Protein AF-A0AAJ0CDL4-F1 (afdb_monomer_lite)

pLDDT: mean 87.92, std 14.51, range [47.0, 98.06]

Structure (mmCIF, N/CA/C/O backbone):
data_AF-A0AAJ0CDL4-F1
#
_entry.id   AF-A0AAJ0CDL4-F1
#
loop_
_atom_site.group_PDB
_atom_site.id
_atom_site.type_symbol
_atom_site.label_atom_id
_atom_site.label_alt_id
_atom_site.label_comp_id
_atom_site.label_asym_id
_atom_site.label_entity_id
_atom_site.label_seq_id
_atom_site.pdbx_PDB_ins_code
_atom_site.Cartn_x
_atom_site.Cartn_y
_atom_site.Cartn_z
_atom_site.occupancy
_atom_site.B_iso_or_equiv
_atom_site.auth_seq_id
_atom_site.auth_comp_id
_atom_site.auth_asym_id
_atom_site.auth_atom_id
_atom_sit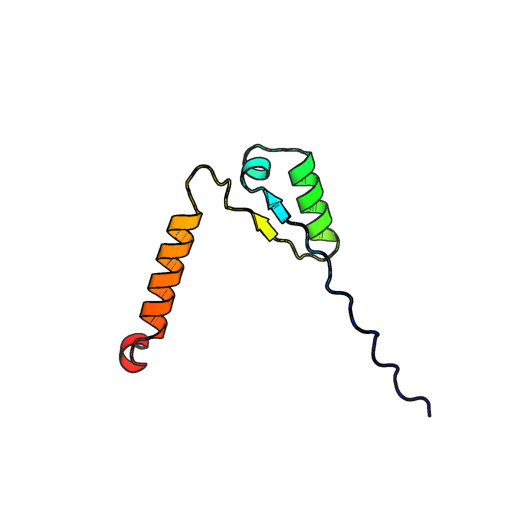e.pdbx_PDB_model_num
ATOM 1 N N . MET A 1 1 ? -5.541 -48.504 2.358 1.00 47.00 1 MET A N 1
ATOM 2 C CA . MET A 1 1 ? -6.245 -47.229 2.137 1.00 47.00 1 MET A CA 1
ATOM 3 C C . MET A 1 1 ? -5.269 -46.147 2.525 1.00 47.00 1 MET A C 1
ATOM 5 O O . MET A 1 1 ? -5.041 -45.955 3.712 1.00 47.00 1 MET A O 1
ATOM 9 N N . ASP A 1 2 ? -4.602 -45.567 1.535 1.00 48.19 2 ASP A N 1
ATOM 10 C CA . ASP A 1 2 ? -3.663 -44.473 1.748 1.00 48.19 2 ASP A CA 1
ATOM 11 C C . ASP A 1 2 ? -4.433 -43.227 2.189 1.00 48.19 2 ASP A C 1
ATOM 13 O O . ASP A 1 2 ? -5.443 -42.860 1.586 1.00 48.19 2 ASP A O 1
ATOM 17 N N . ALA A 1 3 ? -3.995 -42.622 3.292 1.00 55.06 3 ALA A N 1
ATOM 18 C CA . ALA A 1 3 ? -4.535 -41.356 3.759 1.00 55.06 3 ALA A CA 1
ATOM 19 C C . ALA A 1 3 ? -4.261 -40.271 2.701 1.00 55.06 3 ALA A C 1
ATOM 21 O O . ALA A 1 3 ? -3.173 -40.271 2.116 1.00 55.06 3 ALA A O 1
ATOM 22 N N . PRO A 1 4 ? -5.199 -39.340 2.445 1.00 54.12 4 PRO A N 1
ATOM 23 C CA . PRO A 1 4 ? -4.934 -38.234 1.540 1.00 54.12 4 PRO A CA 1
ATOM 24 C C . PRO A 1 4 ? -3.734 -37.442 2.065 1.00 54.12 4 PRO A C 1
ATOM 26 O O . PRO A 1 4 ? -3.728 -36.976 3.206 1.00 54.12 4 PRO A O 1
ATOM 29 N N . SER A 1 5 ? -2.697 -37.341 1.236 1.00 60.06 5 SER A N 1
ATOM 30 C CA . SER A 1 5 ? -1.513 -36.539 1.512 1.00 60.06 5 SER A CA 1
ATOM 31 C C . SER A 1 5 ? -1.949 -35.093 1.736 1.00 60.06 5 SER A C 1
ATOM 33 O O . SER A 1 5 ? -2.461 -34.444 0.826 1.00 60.06 5 SER A O 1
ATOM 35 N N . VAL A 1 6 ? -1.777 -34.602 2.962 1.00 58.72 6 VAL A N 1
ATOM 36 C CA . VAL A 1 6 ? -1.935 -33.182 3.285 1.00 58.72 6 VAL A CA 1
ATOM 37 C C . VAL A 1 6 ? -0.959 -32.417 2.384 1.00 58.72 6 VAL A C 1
ATOM 39 O O . VAL A 1 6 ? 0.228 -32.762 2.394 1.00 58.72 6 VAL A O 1
ATOM 42 N N . PRO A 1 7 ? -1.410 -31.438 1.577 1.00 51.66 7 PRO A N 1
ATOM 43 C CA . PRO A 1 7 ? -0.499 -30.645 0.769 1.00 51.66 7 PRO A CA 1
ATOM 44 C C . PRO A 1 7 ? 0.572 -30.037 1.671 1.00 51.66 7 PRO A C 1
ATOM 46 O O . PRO A 1 7 ? 0.278 -29.540 2.760 1.00 51.66 7 PRO A O 1
ATOM 49 N N . GLN A 1 8 ? 1.818 -30.160 1.219 1.00 54.28 8 GLN A N 1
ATOM 50 C CA . GLN A 1 8 ? 3.015 -29.682 1.895 1.00 54.28 8 GLN A CA 1
ATOM 51 C C . GLN A 1 8 ? 2.837 -28.237 2.366 1.00 54.28 8 GLN A C 1
ATOM 53 O O . GLN A 1 8 ? 2.230 -27.430 1.669 1.00 54.28 8 GLN A O 1
ATOM 58 N N . ILE A 1 9 ? 3.408 -27.940 3.537 1.00 50.84 9 ILE A N 1
ATOM 59 C CA . ILE A 1 9 ? 3.582 -26.601 4.110 1.00 50.84 9 ILE A CA 1
ATOM 60 C C . ILE A 1 9 ? 3.869 -25.618 2.970 1.00 50.84 9 ILE A C 1
ATOM 62 O O . ILE A 1 9 ? 4.937 -25.684 2.357 1.00 50.84 9 ILE A O 1
ATOM 66 N N . SER A 1 10 ? 2.897 -24.757 2.653 1.00 57.44 10 SER A N 1
ATOM 67 C CA . SER A 1 10 ? 3.107 -23.664 1.712 1.00 57.44 10 SER A CA 1
ATOM 68 C C . SER A 1 10 ? 4.264 -22.849 2.266 1.00 57.44 10 SER A C 1
ATOM 70 O O . SER A 1 10 ? 4.161 -22.311 3.366 1.00 57.44 10 SER A O 1
ATOM 72 N N . LYS A 1 11 ? 5.381 -22.783 1.538 1.00 61.53 11 LYS A N 1
ATOM 73 C CA . LYS A 1 11 ? 6.319 -21.676 1.726 1.00 61.53 11 LYS A CA 1
ATOM 74 C C . LYS A 1 11 ? 5.485 -20.405 1.587 1.00 61.53 11 LYS A C 1
ATOM 76 O O . LYS A 1 11 ? 4.665 -20.340 0.667 1.00 61.53 11 LYS A O 1
ATOM 81 N N . ASP A 1 12 ? 5.635 -19.463 2.511 1.00 74.00 12 ASP A N 1
ATOM 82 C CA . ASP A 1 12 ? 5.018 -18.151 2.348 1.00 74.00 12 ASP A CA 1
ATOM 83 C C . ASP A 1 12 ? 5.387 -17.639 0.951 1.00 74.00 12 ASP A C 1
ATOM 85 O O . ASP A 1 12 ? 6.545 -17.732 0.533 1.00 74.00 12 ASP A O 1
ATOM 89 N N . ALA A 1 13 ? 4.381 -17.230 0.182 1.00 76.12 13 ALA A N 1
ATOM 90 C CA . ALA A 1 13 ? 4.614 -16.730 -1.158 1.00 76.12 13 ALA A CA 1
ATOM 91 C C . ALA A 1 13 ? 5.285 -15.356 -1.045 1.00 76.12 13 ALA A C 1
ATOM 93 O O . ALA A 1 13 ? 4.763 -14.468 -0.366 1.00 76.12 13 ALA A O 1
ATOM 94 N N . ASP A 1 14 ? 6.438 -15.184 -1.692 1.00 84.12 14 ASP A N 1
ATOM 95 C CA . ASP A 1 14 ? 7.141 -13.903 -1.718 1.00 84.12 14 ASP A CA 1
ATOM 96 C C . ASP A 1 14 ? 6.336 -12.907 -2.563 1.00 84.12 14 ASP A C 1
ATOM 98 O O . ASP A 1 14 ? 6.385 -12.922 -3.793 1.00 84.12 14 ASP A O 1
ATOM 102 N N . LEU A 1 15 ? 5.562 -12.045 -1.899 1.00 90.00 15 LEU A N 1
ATOM 103 C CA . LEU A 1 15 ? 4.754 -11.035 -2.578 1.00 90.00 15 LEU A CA 1
ATOM 104 C C . LEU A 1 15 ? 5.628 -9.849 -3.012 1.00 90.00 15 LEU A C 1
ATOM 106 O O . LEU A 1 15 ? 6.296 -9.235 -2.168 1.00 90.00 15 LEU A O 1
ATOM 110 N N . PRO A 1 16 ? 5.599 -9.453 -4.296 1.00 93.31 16 PRO A N 1
ATOM 111 C CA . PRO A 1 16 ? 6.358 -8.303 -4.750 1.00 93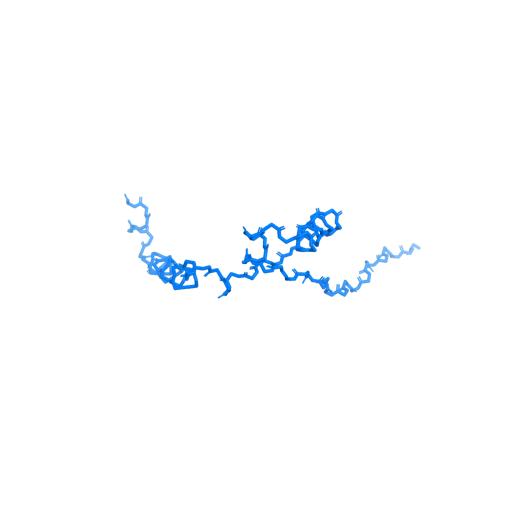.31 16 PRO A CA 1
ATOM 112 C C . PRO A 1 16 ? 5.804 -7.016 -4.133 1.00 93.31 16 PRO A C 1
ATOM 114 O O . PRO A 1 16 ? 4.600 -6.857 -3.928 1.00 93.31 16 PRO A O 1
ATOM 117 N N . THR A 1 17 ? 6.703 -6.074 -3.855 1.00 96.25 17 THR A N 1
ATOM 118 C CA . THR A 1 17 ? 6.357 -4.708 -3.454 1.00 96.25 17 THR A CA 1
ATOM 119 C C . THR A 1 17 ? 6.682 -3.759 -4.600 1.00 96.25 17 THR A C 1
ATOM 121 O O . THR A 1 17 ? 7.814 -3.745 -5.082 1.00 96.25 17 THR A O 1
ATOM 124 N N . ILE A 1 18 ? 5.698 -2.974 -5.034 1.00 96.62 18 ILE A N 1
ATOM 125 C CA . ILE A 1 18 ? 5.786 -2.099 -6.206 1.00 96.62 18 ILE A CA 1
ATOM 126 C C . ILE A 1 18 ? 5.615 -0.649 -5.754 1.00 96.62 18 ILE A C 1
ATOM 128 O O . ILE A 1 18 ? 4.667 -0.320 -5.048 1.00 96.62 18 ILE A O 1
ATOM 132 N N . SER A 1 19 ? 6.532 0.225 -6.157 1.00 96.56 19 SER A N 1
ATOM 133 C CA . SER A 1 19 ? 6.496 1.651 -5.815 1.00 96.56 19 SER A CA 1
ATOM 134 C C . SER A 1 19 ? 5.325 2.368 -6.493 1.00 96.56 19 SER A C 1
ATOM 136 O O . SER A 1 19 ? 5.182 2.317 -7.720 1.00 96.56 19 SER A O 1
ATOM 138 N N . VAL A 1 20 ? 4.519 3.103 -5.717 1.00 96.38 20 VAL A N 1
ATOM 139 C CA . VAL A 1 20 ? 3.435 3.914 -6.286 1.00 96.38 20 VAL A CA 1
ATOM 140 C C . VAL A 1 20 ? 3.981 5.086 -7.097 1.00 96.38 20 VAL A C 1
ATOM 142 O O . VAL A 1 20 ? 3.407 5.424 -8.131 1.00 96.38 20 VAL A O 1
ATOM 145 N N . SER A 1 21 ? 5.105 5.684 -6.687 1.00 95.94 21 SER A N 1
ATOM 146 C CA . SER A 1 21 ? 5.697 6.801 -7.433 1.00 95.94 21 SER A CA 1
ATOM 147 C C . SER A 1 21 ? 6.158 6.384 -8.832 1.00 95.94 21 SER A C 1
ATOM 149 O O . SER A 1 21 ? 5.924 7.114 -9.796 1.00 95.94 21 SER A O 1
ATOM 151 N N . GLN A 1 22 ? 6.738 5.186 -8.969 1.00 96.88 22 GLN A N 1
ATOM 152 C CA . GLN A 1 22 ? 7.170 4.640 -10.258 1.00 96.88 22 GLN A CA 1
ATOM 153 C C . GLN A 1 22 ? 5.976 4.315 -11.162 1.00 96.88 22 GLN A C 1
ATOM 155 O O . GLN A 1 22 ? 6.020 4.623 -12.352 1.00 96.88 22 GLN A O 1
ATOM 160 N N . LEU A 1 23 ? 4.893 3.763 -10.603 1.00 96.56 23 LEU A N 1
ATOM 161 C CA . LEU A 1 23 ? 3.650 3.531 -11.347 1.00 96.56 23 LEU A CA 1
ATOM 162 C C . LEU A 1 23 ? 3.037 4.849 -11.841 1.00 96.56 23 LEU A C 1
ATOM 164 O O . LEU A 1 23 ? 2.689 4.972 -13.011 1.00 96.56 23 LEU A O 1
ATOM 168 N N . MET A 1 24 ? 2.961 5.868 -10.982 1.00 95.56 24 MET A N 1
ATOM 169 C CA . MET A 1 24 ? 2.448 7.191 -11.364 1.00 95.56 24 MET A CA 1
ATOM 170 C C . MET A 1 24 ? 3.316 7.888 -12.419 1.00 95.56 24 MET A C 1
ATOM 172 O O . MET A 1 24 ? 2.808 8.697 -13.194 1.00 95.56 24 MET A O 1
ATOM 176 N N . ALA A 1 25 ? 4.615 7.586 -12.453 1.00 96.06 25 ALA A N 1
ATOM 177 C CA . ALA A 1 25 ? 5.547 8.097 -13.451 1.00 96.06 25 ALA A CA 1
ATOM 178 C C . ALA A 1 25 ? 5.507 7.330 -14.789 1.00 96.06 25 ALA A C 1
ATOM 180 O O . ALA A 1 25 ? 6.255 7.689 -15.698 1.00 96.06 25 ALA A O 1
ATOM 181 N N . GLY A 1 26 ? 4.676 6.287 -14.923 1.00 96.00 26 GLY A N 1
ATOM 182 C CA . GLY A 1 26 ? 4.626 5.442 -16.123 1.00 96.00 26 GLY A CA 1
ATOM 183 C C . GLY A 1 26 ? 5.915 4.644 -16.338 1.00 96.00 26 GLY A C 1
ATOM 184 O O . GLY A 1 26 ? 6.378 4.476 -17.467 1.00 96.00 26 GLY A O 1
ATOM 185 N N . ASN A 1 27 ? 6.573 4.222 -15.254 1.00 98.06 27 ASN A N 1
ATOM 186 C CA . ASN A 1 27 ? 7.791 3.431 -15.354 1.00 98.06 27 ASN A CA 1
ATOM 187 C C . ASN A 1 27 ? 7.472 2.032 -15.909 1.00 98.06 27 ASN A C 1
ATOM 189 O O . ASN A 1 27 ? 6.847 1.217 -15.232 1.00 98.06 27 ASN A O 1
ATOM 193 N N . ALA A 1 28 ? 7.988 1.727 -17.101 1.00 98.06 28 ALA A N 1
ATOM 194 C CA . ALA A 1 28 ? 7.723 0.467 -17.796 1.00 98.06 28 ALA A CA 1
ATOM 195 C C . ALA A 1 28 ? 8.116 -0.792 -16.996 1.00 98.06 28 ALA A C 1
ATOM 197 O O . ALA A 1 28 ? 7.466 -1.826 -17.123 1.00 98.06 28 ALA A O 1
ATOM 198 N N . ALA A 1 29 ? 9.162 -0.728 -16.164 1.00 97.75 29 ALA A N 1
ATOM 199 C CA . ALA A 1 29 ? 9.560 -1.864 -15.333 1.00 97.75 29 ALA A CA 1
ATOM 200 C C . ALA A 1 29 ? 8.574 -2.089 -14.176 1.00 97.75 29 ALA A C 1
ATOM 202 O O . ALA A 1 29 ? 8.223 -3.232 -13.892 1.00 97.75 29 ALA A O 1
ATOM 203 N N . ALA A 1 30 ? 8.088 -1.014 -13.549 1.00 97.12 30 ALA A N 1
ATOM 204 C CA . ALA A 1 30 ? 7.065 -1.102 -12.507 1.00 97.12 30 ALA A CA 1
ATOM 205 C C . ALA A 1 30 ? 5.717 -1.591 -13.068 1.00 97.12 30 ALA A C 1
ATOM 207 O O . ALA A 1 30 ? 5.051 -2.407 -12.436 1.00 97.12 30 ALA A O 1
ATOM 208 N N . GLU A 1 31 ? 5.337 -1.149 -14.270 1.00 97.56 31 GLU A N 1
ATOM 209 C CA . GLU A 1 31 ? 4.134 -1.630 -14.965 1.00 97.56 31 GLU A CA 1
ATOM 210 C C . GLU A 1 31 ? 4.238 -3.114 -15.340 1.00 97.56 31 GLU A C 1
ATOM 212 O O . GLU A 1 31 ? 3.288 -3.870 -15.133 1.00 97.56 31 GLU A O 1
ATOM 217 N N . ALA A 1 32 ? 5.398 -3.555 -15.838 1.00 97.31 32 ALA A N 1
ATOM 218 C CA . ALA A 1 32 ? 5.643 -4.965 -16.130 1.00 97.31 32 ALA A CA 1
ATOM 219 C C . ALA A 1 32 ? 5.569 -5.826 -14.861 1.00 97.31 32 ALA A C 1
ATOM 221 O O . ALA A 1 32 ? 4.934 -6.878 -14.875 1.00 97.31 32 ALA A O 1
ATOM 222 N N . GLN A 1 33 ? 6.153 -5.357 -13.755 1.00 96.06 33 GLN A N 1
ATOM 223 C CA . GLN A 1 33 ? 6.081 -6.040 -12.463 1.00 96.06 33 GLN A CA 1
ATOM 224 C C . GLN A 1 33 ? 4.642 -6.111 -11.931 1.00 96.06 33 GLN A C 1
ATOM 226 O O . GLN A 1 33 ? 4.247 -7.128 -11.369 1.00 96.06 33 GLN A O 1
ATOM 231 N N . LEU A 1 34 ? 3.843 -5.058 -12.127 1.00 96.56 34 LEU A N 1
ATOM 232 C CA . LEU A 1 34 ? 2.426 -5.055 -11.763 1.00 96.56 34 LEU A CA 1
ATOM 233 C C . LEU A 1 34 ? 1.628 -6.074 -12.580 1.00 96.56 34 LEU A C 1
ATOM 235 O O . LEU A 1 34 ? 0.818 -6.803 -12.010 1.00 96.56 34 LEU A O 1
ATOM 239 N N . LEU A 1 35 ? 1.850 -6.139 -13.894 1.00 96.81 35 LEU A N 1
ATOM 240 C CA . LEU A 1 35 ? 1.189 -7.114 -14.761 1.00 96.81 35 LEU A CA 1
ATOM 241 C C . LEU A 1 35 ? 1.568 -8.552 -14.381 1.00 96.81 35 LEU A C 1
ATOM 243 O O . LEU A 1 35 ? 0.687 -9.403 -14.264 1.00 96.81 35 LEU A O 1
ATOM 247 N N . ASP A 1 36 ? 2.855 -8.807 -14.155 1.00 94.94 36 ASP A N 1
ATOM 248 C CA . ASP A 1 36 ? 3.365 -10.114 -13.734 1.00 94.94 36 ASP A CA 1
ATOM 249 C C . ASP A 1 36 ? 2.736 -10.537 -12.398 1.00 94.94 36 ASP A C 1
ATOM 251 O O . ASP A 1 36 ? 2.046 -11.552 -12.330 1.00 94.94 36 ASP A O 1
ATOM 255 N N . ALA A 1 37 ? 2.801 -9.680 -11.376 1.00 94.38 37 ALA A N 1
ATOM 256 C CA . ALA A 1 37 ? 2.196 -9.948 -10.071 1.00 94.38 37 ALA A CA 1
ATOM 257 C C . ALA A 1 37 ? 0.669 -10.141 -10.131 1.00 94.38 37 ALA A C 1
ATOM 259 O O . ALA A 1 37 ? 0.105 -10.920 -9.361 1.00 94.38 37 ALA A O 1
ATOM 260 N N . SER A 1 38 ? -0.007 -9.448 -11.054 1.00 95.06 38 SER A N 1
ATOM 261 C CA . SER A 1 38 ? -1.451 -9.588 -11.278 1.00 95.06 38 SER A CA 1
ATOM 262 C C . SER A 1 38 ? -1.827 -10.907 -11.958 1.00 95.06 38 SER A C 1
ATOM 264 O O . SER A 1 38 ? -2.964 -11.351 -11.814 1.00 95.06 38 SER A O 1
ATOM 266 N N . THR A 1 39 ? -0.909 -11.513 -12.714 1.00 94.00 39 THR A N 1
ATOM 267 C CA . THR A 1 39 ? -1.161 -12.734 -13.499 1.00 94.00 39 THR A CA 1
ATOM 268 C C . THR A 1 39 ? -0.576 -14.001 -12.880 1.00 94.00 39 THR A C 1
ATOM 270 O O . THR A 1 39 ? -1.069 -15.083 -13.189 1.00 94.00 39 THR A O 1
ATOM 273 N N . ASP A 1 40 ? 0.413 -13.873 -11.995 1.00 90.06 40 ASP A N 1
ATOM 274 C CA . ASP A 1 40 ? 0.990 -14.978 -11.229 1.00 90.06 40 ASP A CA 1
ATOM 275 C C . ASP A 1 40 ? 0.127 -15.317 -9.998 1.00 90.06 40 ASP A C 1
ATOM 277 O O . ASP A 1 40 ? -0.798 -16.128 -10.076 1.00 90.06 40 ASP A O 1
ATOM 281 N N . LEU A 1 41 ? 0.373 -14.659 -8.859 1.00 87.62 41 LEU A N 1
ATOM 282 C CA . LEU A 1 41 ? -0.362 -14.907 -7.612 1.00 87.62 41 LEU A CA 1
ATOM 283 C C . LEU A 1 41 ? -1.637 -14.067 -7.480 1.00 87.62 41 LEU A C 1
ATOM 285 O O . LEU A 1 41 ? -2.527 -14.422 -6.709 1.00 87.62 41 LEU A O 1
ATOM 289 N N . GLY A 1 42 ? -1.716 -12.927 -8.173 1.00 91.06 42 GLY A N 1
ATOM 290 C CA . GLY A 1 42 ? -2.784 -11.939 -7.989 1.00 91.06 42 GLY A CA 1
ATOM 291 C C . GLY A 1 42 ? -2.685 -11.148 -6.676 1.00 91.06 42 GLY A C 1
ATOM 292 O O . GLY A 1 42 ? -3.588 -10.376 -6.358 1.00 91.06 42 GLY A O 1
ATOM 293 N N . PHE A 1 43 ? -1.597 -11.321 -5.917 1.00 93.12 43 PHE A N 1
ATOM 294 C CA . PHE A 1 43 ? -1.321 -10.622 -4.663 1.00 93.12 43 PHE A CA 1
ATOM 295 C C . PHE A 1 43 ? 0.017 -9.888 -4.747 1.00 93.12 43 PHE A C 1
ATOM 297 O O . PHE A 1 43 ? 1.011 -10.430 -5.225 1.00 93.12 43 PHE A O 1
ATOM 304 N N . PHE A 1 44 ? 0.044 -8.651 -4.257 1.00 95.38 44 PHE A N 1
ATOM 305 C CA . PHE A 1 44 ? 1.233 -7.804 -4.198 1.00 95.38 44 PHE A CA 1
ATOM 306 C C . PHE A 1 44 ? 1.009 -6.648 -3.222 1.00 95.38 44 PHE A C 1
ATOM 308 O O . PHE A 1 44 ? -0.127 -6.324 -2.865 1.00 95.38 44 PHE A O 1
ATOM 315 N N . TYR A 1 45 ? 2.096 -6.001 -2.813 1.00 95.25 45 TYR A N 1
ATOM 316 C CA . TYR A 1 45 ? 2.053 -4.757 -2.056 1.00 95.25 45 TYR A CA 1
ATOM 317 C C . TYR A 1 45 ? 2.308 -3.567 -2.974 1.00 95.25 45 TYR A C 1
ATOM 319 O O . TYR A 1 45 ? 3.191 -3.600 -3.830 1.00 95.25 45 TYR A O 1
ATOM 327 N N . VAL A 1 46 ? 1.578 -2.480 -2.745 1.00 95.62 46 VAL A N 1
ATOM 328 C CA . VAL A 1 46 ? 1.924 -1.167 -3.294 1.00 95.62 46 VAL A CA 1
ATOM 329 C C . VAL A 1 46 ? 2.591 -0.363 -2.186 1.00 95.62 46 VAL A C 1
ATOM 331 O O . VAL A 1 46 ? 1.978 -0.098 -1.150 1.00 95.62 46 VAL A O 1
ATOM 334 N N . ASP A 1 47 ? 3.848 0.018 -2.392 1.00 95.25 47 ASP A N 1
ATOM 335 C CA . ASP A 1 47 ? 4.552 0.913 -1.483 1.00 95.25 47 ASP A CA 1
ATOM 336 C C . ASP A 1 47 ? 4.080 2.343 -1.721 1.00 95.25 47 ASP A C 1
ATOM 338 O O . ASP A 1 47 ? 4.293 2.915 -2.787 1.00 95.25 47 ASP A O 1
ATOM 342 N N . VAL A 1 48 ? 3.420 2.907 -0.713 1.00 95.06 48 VAL A N 1
ATOM 343 C CA . VAL A 1 48 ? 2.868 4.265 -0.743 1.00 95.06 48 VAL A CA 1
ATOM 344 C C . VAL A 1 48 ? 3.759 5.288 -0.040 1.00 95.06 48 VAL A C 1
ATOM 346 O O . VAL A 1 48 ? 3.402 6.466 0.028 1.00 95.06 48 VAL A O 1
ATOM 349 N N . ARG A 1 49 ? 4.903 4.867 0.516 1.00 93.88 49 ARG A N 1
ATOM 350 C CA . ARG A 1 49 ? 5.804 5.755 1.271 1.00 93.88 49 ARG A CA 1
ATOM 351 C C . ARG A 1 49 ? 6.449 6.818 0.392 1.00 93.88 49 ARG A C 1
ATOM 353 O O . ARG A 1 49 ? 6.784 7.887 0.888 1.00 93.88 49 ARG A O 1
ATOM 360 N N . ASP A 1 50 ? 6.586 6.543 -0.898 1.00 92.44 50 ASP A N 1
ATOM 361 C CA . ASP A 1 50 ? 7.111 7.475 -1.893 1.00 92.44 50 ASP A CA 1
ATOM 362 C C . ASP A 1 50 ? 6.007 8.221 -2.666 1.00 92.44 50 ASP A C 1
ATOM 364 O O . ASP A 1 50 ? 6.289 8.916 -3.642 1.00 92.44 50 ASP A O 1
ATOM 368 N N . HIS A 1 51 ? 4.747 8.130 -2.224 1.00 92.88 51 HIS A N 1
ATOM 369 C CA . HIS A 1 51 ? 3.647 8.852 -2.850 1.00 92.88 51 HIS A CA 1
ATOM 370 C C . HIS A 1 51 ? 3.860 10.380 -2.751 1.00 92.88 51 HIS A C 1
ATOM 372 O O . HIS A 1 51 ? 3.955 10.911 -1.638 1.00 92.88 51 HIS A O 1
ATOM 378 N N . PRO A 1 52 ? 3.816 11.137 -3.867 1.00 86.12 52 PRO A N 1
ATOM 379 C CA . PRO A 1 52 ? 4.159 12.567 -3.887 1.00 86.12 52 PRO A CA 1
ATOM 380 C C . PRO A 1 52 ? 3.228 13.442 -3.032 1.00 86.12 52 PRO A C 1
ATOM 382 O O . PRO A 1 52 ? 3.609 14.512 -2.574 1.00 86.12 52 PRO A O 1
ATOM 385 N N . GLY A 1 53 ? 1.997 12.983 -2.801 1.00 86.50 53 GLY A N 1
ATOM 386 C CA . GLY A 1 53 ? 1.001 13.658 -1.963 1.00 86.50 53 GLY A CA 1
ATOM 387 C C . GLY A 1 53 ? 1.010 13.288 -0.474 1.00 86.50 53 GLY A C 1
ATOM 388 O O . GLY A 1 53 ? 0.014 13.582 0.186 1.00 86.50 53 GLY A O 1
ATOM 389 N N . GLY A 1 54 ? 2.040 12.593 0.033 1.00 84.19 54 GLY A N 1
ATOM 390 C CA . GLY A 1 54 ? 2.163 12.254 1.460 1.00 84.19 54 GLY A CA 1
ATOM 391 C C . GLY A 1 54 ? 1.004 11.399 1.981 1.00 84.19 54 GLY A C 1
ATOM 392 O O . GLY A 1 54 ? 0.264 11.804 2.875 1.00 84.19 54 GLY A O 1
ATOM 393 N N . LEU A 1 55 ? 0.784 10.226 1.377 1.00 90.62 55 LEU A N 1
ATOM 394 C CA . LEU A 1 55 ? -0.398 9.404 1.666 1.00 90.62 55 LEU A CA 1
ATOM 395 C C . LEU A 1 55 ? -0.356 8.738 3.055 1.00 90.62 55 LEU A C 1
ATOM 397 O 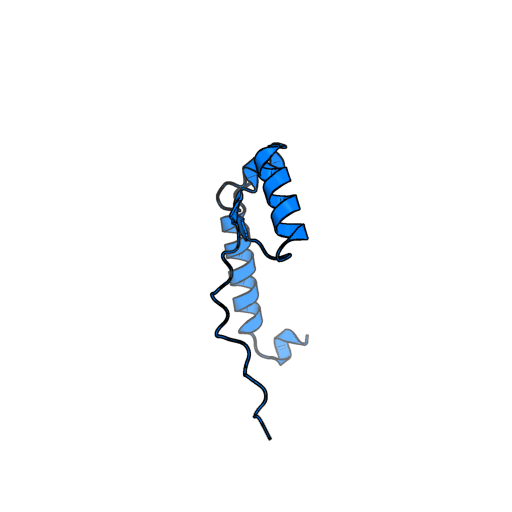O . LEU A 1 55 ? -1.405 8.464 3.633 1.00 90.62 55 LEU A O 1
ATOM 401 N N . VAL A 1 56 ? 0.840 8.521 3.606 1.00 91.88 56 VAL A N 1
ATOM 402 C CA . VAL A 1 56 ? 1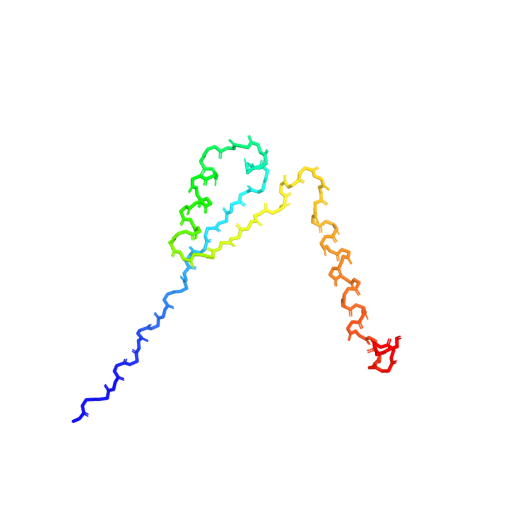.062 7.840 4.895 1.00 91.88 56 VAL A CA 1
ATOM 403 C C . VAL A 1 56 ? 0.337 8.537 6.052 1.00 91.88 56 VAL A C 1
ATOM 405 O O . VAL A 1 56 ? -0.333 7.875 6.847 1.00 91.88 56 VAL A O 1
ATOM 408 N N . ASP A 1 57 ? 0.393 9.868 6.112 1.00 90.75 57 ASP A N 1
ATOM 409 C CA . ASP A 1 57 ? -0.264 10.633 7.178 1.00 90.75 57 ASP A CA 1
ATOM 410 C C . ASP A 1 57 ? -1.787 10.511 7.086 1.00 90.75 57 ASP A C 1
ATOM 412 O O . ASP A 1 57 ? -2.464 10.301 8.090 1.00 90.75 57 ASP A O 1
ATOM 416 N N . LYS A 1 58 ? -2.334 10.537 5.865 1.00 92.25 58 LYS A N 1
ATOM 417 C CA . LYS A 1 58 ? -3.774 10.360 5.624 1.00 92.25 58 LYS A CA 1
ATOM 418 C C . LYS A 1 58 ? -4.245 8.964 6.019 1.00 92.25 58 LYS A C 1
ATOM 420 O O . LYS A 1 58 ? -5.293 8.840 6.648 1.00 92.25 58 LYS A O 1
ATOM 425 N N . ILE A 1 59 ? -3.473 7.928 5.683 1.00 94.12 59 ILE A N 1
ATOM 426 C CA . ILE A 1 59 ? -3.757 6.549 6.107 1.00 94.12 59 ILE A CA 1
ATOM 427 C C . ILE A 1 59 ? -3.771 6.472 7.632 1.00 94.12 59 ILE A C 1
ATOM 429 O O . ILE A 1 59 ? -4.688 5.881 8.201 1.00 94.12 59 ILE A O 1
ATOM 433 N N . THR A 1 60 ? -2.806 7.111 8.294 1.00 94.38 60 THR A N 1
ATOM 434 C CA . THR A 1 60 ? -2.722 7.147 9.758 1.00 94.38 60 THR A CA 1
ATOM 435 C C . THR A 1 60 ? -3.945 7.828 10.365 1.00 94.38 60 THR A C 1
ATOM 437 O O . THR A 1 60 ? -4.579 7.254 11.245 1.00 94.38 60 THR A O 1
ATOM 440 N N . THR A 1 61 ? -4.341 9.002 9.862 1.00 95.56 61 THR A N 1
ATOM 441 C CA . THR A 1 61 ? -5.545 9.708 10.327 1.00 95.56 61 THR A CA 1
ATOM 442 C C . THR A 1 61 ? -6.801 8.855 10.171 1.00 95.56 61 THR A C 1
ATOM 444 O O . THR A 1 61 ? -7.539 8.685 11.136 1.00 95.56 61 THR A O 1
ATOM 447 N N . VAL A 1 62 ? -7.029 8.278 8.987 1.00 96.62 62 VAL A N 1
ATOM 448 C CA . VAL A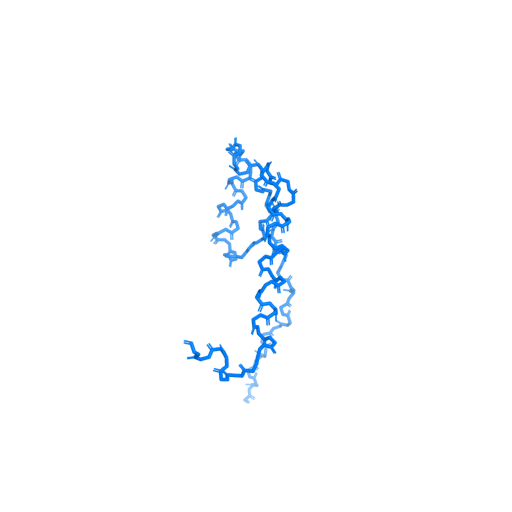 1 62 ? -8.217 7.449 8.726 1.00 96.62 62 VAL A CA 1
ATOM 449 C C . VAL A 1 62 ? -8.225 6.205 9.612 1.00 96.62 62 VAL A C 1
ATOM 451 O O . VAL A 1 62 ? -9.267 5.856 10.161 1.00 96.62 62 VAL A O 1
ATOM 454 N N . SER A 1 63 ? -7.069 5.564 9.794 1.00 97.00 63 SER A N 1
ATOM 455 C CA . SER A 1 63 ? -6.937 4.381 10.650 1.00 97.00 63 SER A CA 1
ATOM 456 C C . SER A 1 63 ? -7.252 4.714 12.108 1.00 97.00 63 SER A C 1
ATOM 458 O O . SER A 1 63 ? -8.008 3.987 12.748 1.00 97.00 63 SER A O 1
ATOM 460 N N . SER A 1 64 ? -6.742 5.836 12.622 1.00 97.06 64 SER A N 1
ATOM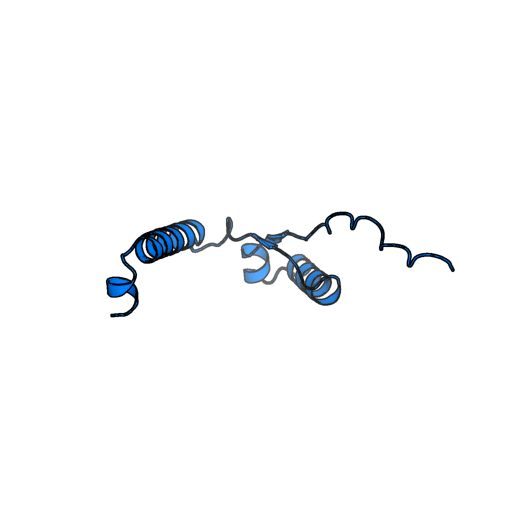 461 C CA . SER A 1 64 ? -7.044 6.305 13.978 1.00 97.06 64 SER A CA 1
ATOM 462 C C . SER A 1 64 ? -8.526 6.622 14.157 1.00 97.06 64 SER A C 1
ATOM 464 O O . SER A 1 64 ? -9.133 6.134 15.105 1.00 97.06 64 SER A O 1
ATOM 466 N N . SER A 1 65 ? -9.144 7.352 13.225 1.00 97.00 65 SER A N 1
ATOM 467 C CA . SER A 1 65 ? -10.581 7.650 13.291 1.00 97.00 65 SER A CA 1
ATOM 468 C C . SER A 1 65 ? -11.446 6.390 13.198 1.00 97.00 65 SER A C 1
ATOM 470 O O . SER A 1 65 ? -12.458 6.282 13.887 1.00 97.00 65 SER A O 1
ATOM 472 N N . ALA A 1 66 ? -11.047 5.404 12.389 1.00 97.31 66 ALA A N 1
ATOM 473 C CA . ALA A 1 66 ? -11.734 4.117 12.338 1.00 97.31 66 ALA A CA 1
ATOM 474 C C . ALA A 1 66 ? -11.633 3.380 13.682 1.00 97.31 66 ALA A C 1
ATOM 476 O O . ALA A 1 66 ? -12.632 2.853 14.168 1.00 97.31 66 ALA A O 1
ATOM 477 N N . LEU A 1 67 ? -10.456 3.372 14.314 1.00 97.12 67 LEU A N 1
ATOM 478 C CA . LEU A 1 67 ? -10.271 2.779 15.640 1.00 97.12 67 LEU A CA 1
ATOM 479 C C . LEU A 1 67 ? -11.113 3.488 16.708 1.00 97.12 67 LEU A C 1
ATOM 481 O O . LEU A 1 67 ? -11.735 2.817 17.528 1.00 97.12 67 LEU A O 1
ATOM 485 N N . GLU A 1 68 ? -11.178 4.819 16.681 1.00 96.44 68 GLU A N 1
ATOM 486 C CA . GLU A 1 68 ? -12.056 5.603 17.559 1.00 96.44 68 GLU A CA 1
ATOM 487 C C . GLU A 1 68 ? -13.522 5.198 17.380 1.00 96.44 68 GLU A C 1
ATOM 489 O O . GLU A 1 68 ? -14.193 4.890 18.365 1.00 96.44 68 GLU A O 1
ATOM 494 N N . PHE A 1 69 ? -13.994 5.091 16.134 1.00 96.44 69 PHE A N 1
ATOM 495 C CA . PHE A 1 69 ? -15.346 4.621 15.834 1.00 96.44 69 PHE A CA 1
ATOM 496 C C . PHE A 1 69 ? -15.596 3.204 16.366 1.00 96.44 69 PHE A C 1
ATOM 498 O O . PHE A 1 69 ? -16.602 2.953 17.030 1.00 96.44 69 PHE A O 1
ATOM 505 N N . TYR A 1 70 ? -14.671 2.267 16.143 1.00 95.50 70 TYR A N 1
ATOM 506 C CA . TYR A 1 70 ? -14.811 0.895 16.639 1.00 95.50 70 TYR A CA 1
ATOM 507 C C . TYR A 1 70 ? -14.757 0.784 18.167 1.00 95.50 70 TYR A C 1
ATOM 509 O O . TYR A 1 70 ? -15.239 -0.215 18.707 1.00 95.50 70 TYR A O 1
ATOM 517 N N . ASN A 1 71 ? -14.276 1.808 18.869 1.00 96.00 71 ASN A N 1
ATOM 518 C CA . ASN A 1 71 ? -14.302 1.876 20.328 1.00 96.00 71 ASN A CA 1
ATOM 519 C C . ASN A 1 71 ? -15.608 2.452 20.901 1.00 96.00 71 ASN A C 1
ATOM 521 O O . ASN A 1 71 ? -15.826 2.342 22.108 1.00 96.00 71 ASN A O 1
ATOM 525 N N . LEU A 1 72 ? -16.496 3.019 20.076 1.00 96.88 72 LEU A N 1
ATOM 526 C CA . LEU A 1 72 ? -17.785 3.532 20.546 1.00 96.88 72 LEU A CA 1
ATOM 527 C C . LEU A 1 72 ? -18.708 2.405 21.059 1.00 96.88 72 LEU A C 1
ATOM 529 O O . LEU A 1 72 ? -18.622 1.256 20.597 1.00 96.88 72 LEU A O 1
ATOM 533 N N . PRO A 1 73 ? -19.636 2.703 21.985 1.00 96.88 73 PRO A N 1
ATOM 534 C CA . PRO A 1 73 ? -20.721 1.791 22.337 1.00 96.88 73 PRO A CA 1
ATOM 535 C C . PRO A 1 73 ? -21.538 1.380 21.104 1.00 96.88 73 PRO A C 1
ATOM 537 O O . PRO A 1 73 ? -21.760 2.186 20.206 1.00 96.88 73 PRO A O 1
ATOM 540 N N . GLN A 1 74 ? -22.040 0.140 21.066 1.00 93.75 74 GLN A N 1
ATOM 541 C CA . GLN A 1 74 ? -22.795 -0.362 19.905 1.00 93.75 74 GLN A CA 1
ATOM 542 C C . GLN A 1 74 ? -24.004 0.527 19.556 1.00 93.75 74 GLN A C 1
ATOM 544 O O . GLN A 1 74 ? -24.223 0.821 18.390 1.00 93.75 74 GLN A O 1
ATOM 549 N N . GLY A 1 75 ? -24.718 1.040 20.564 1.00 95.12 75 GLY A N 1
ATOM 550 C CA . GLY A 1 75 ? -25.853 1.944 20.345 1.00 95.12 75 GLY A CA 1
ATOM 551 C C . GLY A 1 75 ? -25.489 3.301 19.729 1.00 95.12 75 GLY A C 1
ATOM 552 O O . GLY A 1 75 ? -26.358 3.932 19.145 1.00 95.12 75 GLY A O 1
ATOM 553 N N . GLU A 1 76 ? -24.231 3.743 19.831 1.00 92.25 76 GLU A N 1
ATOM 554 C CA . GLU A 1 76 ? -23.735 4.946 19.142 1.00 92.25 76 GLU A CA 1
ATOM 555 C C . GLU A 1 76 ? -23.245 4.637 17.722 1.00 92.25 76 GLU A C 1
ATOM 557 O O . GLU A 1 76 ? -23.225 5.524 16.878 1.00 92.25 76 GLU A O 1
ATOM 562 N N . LYS A 1 77 ? -22.864 3.384 17.442 1.00 91.75 77 LYS A N 1
ATOM 563 C CA . LYS A 1 77 ? -22.482 2.928 16.095 1.00 91.75 77 LYS A CA 1
ATOM 564 C C . LYS A 1 77 ? -23.685 2.669 15.192 1.00 91.75 77 LYS A C 1
ATOM 566 O O . LYS A 1 77 ? -23.555 2.778 13.978 1.00 91.75 77 LYS A O 1
ATOM 571 N N . ASP A 1 78 ? -24.810 2.273 15.787 1.00 87.38 78 ASP A N 1
ATOM 572 C CA . ASP A 1 78 ? -26.048 1.921 15.082 1.00 87.38 78 ASP A CA 1
ATOM 573 C C . ASP A 1 78 ? -26.958 3.137 14.797 1.00 87.38 78 ASP A C 1
ATOM 575 O O . ASP A 1 78 ? -27.966 2.984 14.102 1.00 87.38 78 ASP A O 1
ATOM 579 N N . ALA A 1 79 ? -26.639 4.308 15.367 1.00 68.50 79 ALA A N 1
ATOM 580 C CA . ALA A 1 79 ? -27.394 5.561 15.243 1.00 68.50 79 ALA A CA 1
ATOM 581 C C . ALA A 1 79 ? -27.004 6.358 13.988 1.00 68.50 79 ALA A C 1
ATOM 583 O O . ALA A 1 79 ? -27.927 6.941 13.370 1.00 68.50 79 ALA A O 1
#

Sequence (79 aa):
MDAPSVPQISKDADLPTISVSQLMAGNAAAEAQLLDASTDLGFFYVDVRDHPGGLVDKITTVSSSALEFYNLPQGEKDA

Radius of gyration: 20.17 Å; chains: 1; bounding box: 37×61×40 Å

Secondary structure (DSSP, 8-state):
-PPP-PPP-PPPP---EEEHHHHHTT-HHHHHHHHHHHHTTS--EEE-TT-TT-HHHHHHHHHHHHHHHHHS-HHHH--

Organism: NCBI:txid1105319

Foldseek 3Di:
DDDPPDPPDDDPDPAEEAEPVCVVVVPVVSVVVVVCNCPPVNDHHYDCPPPPVRCVVVVVVVVVVVVVLVPDDPVVNVD

InterPro domains:
  IPR026992 Non-haem dioxygenase, N-terminal domain [PF14226] (15-78)
  IPR027443 Isopenicillin N synthase-like superfamily [G3DSA:2.60.120.330] (6-79)